Protein AF-A0A962GAP7-F1 (afdb_monomer_lite)

Radius of gyration: 50.93 Å; chains: 1; bounding box: 131×52×124 Å

pLDDT: mean 89.34, std 16.09, range [44.81, 98.75]

Foldseek 3Di:
DVVVVVVVVVVVPPPPPPDDPDDPVLVVLLVVLVVLLVVQCPPPQLVVQLVVLSVVLVVLSVCLVPPLDDPCNVVSSVSSVVSSVVSNVRSVVVVVVVVVVVVVVVVVVVVVVVVVVVVVVVVVVVVVVVVVVVVVVVVVVVVVVVVVVVVVVVVVVVVVVVVVVVVVVVVVVVD

Secondary structure (DSSP, 8-state):
-HHHHHHHHHHSTTS-------SHHHHHHHHHHHHHHHHHHH-TTHHHHTHHHHHHHHHHHHHHHHH--TTHHHHHHHHHHHHHHHHHHHHHHHHHHHHHHHHHHHHHHHHHHHHHHHHHHHHHHHHHHHHHHHHHHHHHHHHHHHHHHHHHHHHHHHHHHHHHHHHHHHHHT--

Structure (mmCIF, N/CA/C/O backbone):
data_AF-A0A962GAP7-F1
#
_entry.id   AF-A0A962GAP7-F1
#
loop_
_atom_site.group_PDB
_atom_site.id
_atom_site.type_symbol
_atom_site.label_atom_id
_atom_site.label_alt_id
_atom_site.label_comp_id
_atom_site.label_asym_id
_atom_site.label_entity_id
_atom_site.label_seq_id
_atom_site.pdbx_PDB_ins_code
_atom_site.Cartn_x
_atom_site.Cartn_y
_atom_site.Cartn_z
_atom_site.occupancy
_atom_site.B_iso_or_equiv
_atom_site.auth_seq_id
_atom_site.auth_comp_id
_atom_site.auth_asym_id
_atom_site.auth_atom_id
_atom_site.pdbx_PDB_model_num
ATOM 1 N N . MET A 1 1 ? 61.140 41.677 -18.721 1.00 50.78 1 MET A N 1
ATOM 2 C CA . MET A 1 1 ? 61.127 41.049 -20.064 1.00 50.78 1 MET A CA 1
ATOM 3 C C . MET A 1 1 ? 61.150 39.519 -20.028 1.00 50.78 1 MET A C 1
ATOM 5 O O . MET A 1 1 ? 60.368 38.924 -20.749 1.00 50.78 1 MET A O 1
ATOM 9 N N . ILE A 1 2 ? 61.923 38.862 -19.151 1.00 50.97 2 ILE A N 1
ATOM 10 C CA . ILE A 1 2 ? 61.969 37.379 -19.062 1.00 50.97 2 ILE A CA 1
ATOM 11 C C . ILE A 1 2 ? 60.639 36.749 -18.582 1.00 50.97 2 ILE A C 1
ATOM 13 O O . ILE A 1 2 ? 60.271 35.663 -19.015 1.00 50.97 2 ILE A O 1
ATOM 17 N N . ARG A 1 3 ? 59.856 37.459 -17.754 1.00 44.81 3 ARG A N 1
ATOM 18 C CA . ARG A 1 3 ? 58.553 36.975 -17.254 1.00 44.81 3 ARG A CA 1
ATOM 19 C C . ARG A 1 3 ? 57.409 37.034 -18.277 1.00 44.81 3 ARG A C 1
ATOM 21 O O . ARG A 1 3 ? 56.447 36.298 -18.116 1.00 44.81 3 ARG A O 1
ATOM 28 N N . LEU A 1 4 ? 57.515 37.855 -19.331 1.00 44.84 4 LEU A N 1
ATOM 29 C CA . LEU A 1 4 ? 56.503 37.893 -20.400 1.00 44.84 4 LEU A CA 1
ATOM 30 C C . LEU A 1 4 ? 56.688 36.748 -21.412 1.00 44.84 4 LEU A C 1
ATOM 32 O O . LEU A 1 4 ? 55.697 36.218 -21.905 1.00 44.84 4 LEU A O 1
ATOM 36 N N . CYS A 1 5 ? 57.928 36.308 -21.666 1.00 45.44 5 CYS A N 1
ATOM 37 C CA . CYS A 1 5 ? 58.191 35.172 -22.559 1.00 45.44 5 CYS A CA 1
ATOM 38 C C . CYS A 1 5 ? 57.697 33.832 -21.992 1.00 45.44 5 CYS A C 1
ATOM 40 O O . CYS A 1 5 ? 57.260 32.975 -22.752 1.00 45.44 5 CYS A O 1
ATOM 42 N N . LEU A 1 6 ? 57.719 33.655 -20.666 1.00 45.09 6 LEU A N 1
ATO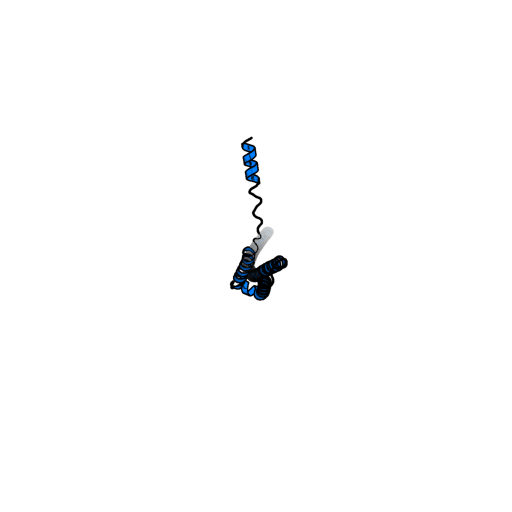M 43 C CA . LEU A 1 6 ? 57.262 32.415 -20.025 1.00 45.09 6 LEU A CA 1
ATOM 44 C C . LEU A 1 6 ? 55.735 32.253 -20.059 1.00 45.09 6 LEU A C 1
ATOM 46 O O . LEU A 1 6 ? 55.242 31.133 -20.144 1.00 45.09 6 LEU A O 1
ATOM 50 N N . ILE A 1 7 ? 54.987 33.360 -20.056 1.00 52.09 7 ILE A N 1
ATOM 51 C CA . ILE A 1 7 ? 53.519 33.334 -20.138 1.00 52.09 7 ILE A CA 1
ATOM 52 C C . ILE A 1 7 ? 53.066 33.093 -21.589 1.00 52.09 7 ILE A C 1
ATOM 54 O O . ILE A 1 7 ? 52.106 32.362 -21.817 1.00 52.09 7 ILE A O 1
ATOM 58 N N . ALA A 1 8 ? 53.802 33.617 -22.577 1.00 50.09 8 ALA A N 1
ATOM 59 C CA . ALA A 1 8 ? 53.521 33.370 -23.993 1.00 50.09 8 ALA A CA 1
ATOM 60 C C . ALA A 1 8 ? 53.791 31.911 -24.416 1.00 50.09 8 ALA A C 1
ATOM 62 O O . ALA A 1 8 ? 53.061 31.370 -25.245 1.00 50.09 8 ALA A O 1
ATOM 63 N N . LEU A 1 9 ? 54.787 31.245 -23.815 1.00 49.62 9 LEU A N 1
ATOM 64 C CA . LEU A 1 9 ? 55.091 29.838 -24.105 1.00 49.62 9 LEU A CA 1
ATOM 65 C C . LEU A 1 9 ? 54.087 28.866 -23.452 1.00 49.62 9 LEU A C 1
ATOM 67 O O . LEU A 1 9 ? 53.816 27.801 -23.999 1.00 49.62 9 LEU A O 1
ATOM 71 N N . ALA A 1 10 ? 53.492 29.247 -22.315 1.00 49.53 10 ALA A N 1
ATOM 72 C CA . ALA A 1 10 ? 52.489 28.440 -21.618 1.00 49.53 10 ALA A CA 1
ATOM 73 C C . ALA A 1 10 ? 51.099 28.480 -22.285 1.00 49.53 10 ALA A C 1
ATOM 75 O O . ALA A 1 10 ? 50.326 27.536 -22.140 1.00 49.53 10 ALA A O 1
ATOM 76 N N . LEU A 1 11 ? 50.786 29.536 -23.049 1.00 50.50 11 LEU A N 1
ATOM 77 C CA . LEU A 1 11 ? 49.492 29.677 -23.731 1.00 50.50 11 LEU A CA 1
ATOM 78 C C . LEU A 1 11 ? 49.446 28.994 -25.113 1.00 50.50 11 LEU A C 1
ATOM 80 O O . LEU A 1 11 ? 48.366 28.740 -25.635 1.00 50.50 11 LEU A O 1
ATOM 84 N N . ALA A 1 12 ? 50.601 28.673 -25.703 1.00 49.06 12 ALA A N 1
ATOM 85 C CA . ALA A 1 12 ? 50.687 28.021 -27.013 1.00 49.06 12 ALA A CA 1
ATOM 86 C C . ALA A 1 12 ? 50.563 26.483 -26.953 1.00 49.06 12 ALA A C 1
ATOM 88 O O . ALA A 1 12 ? 50.388 25.839 -27.985 1.00 49.06 12 ALA A O 1
ATOM 89 N N . ALA A 1 13 ? 50.628 25.883 -25.759 1.00 50.03 13 ALA A N 1
ATOM 90 C CA . ALA A 1 13 ? 50.618 24.428 -25.580 1.00 50.03 13 ALA A CA 1
ATOM 91 C C . ALA A 1 13 ? 49.213 23.813 -25.398 1.00 50.03 13 ALA A C 1
ATOM 93 O O . ALA A 1 13 ? 49.084 22.593 -25.350 1.00 50.03 13 ALA A O 1
ATOM 94 N N . THR A 1 14 ? 48.148 24.618 -25.318 1.00 53.94 14 THR A N 1
ATOM 95 C CA . THR A 1 14 ? 46.773 24.131 -25.079 1.00 53.94 14 THR A CA 1
ATOM 96 C C . THR A 1 14 ? 45.943 23.919 -26.351 1.00 53.94 14 THR A C 1
ATOM 98 O O . THR A 1 14 ? 44.789 23.508 -26.261 1.00 53.94 14 THR A O 1
ATOM 101 N N . LEU A 1 15 ? 46.506 24.141 -27.544 1.00 52.91 15 LEU A N 1
ATOM 102 C CA . LEU A 1 15 ? 45.757 24.128 -28.812 1.00 52.91 15 LEU A CA 1
ATOM 103 C C . LEU A 1 15 ? 45.851 22.829 -29.638 1.00 52.91 15 LEU A C 1
ATOM 105 O O . LEU A 1 15 ? 45.405 22.814 -30.781 1.00 52.91 15 LEU A O 1
ATOM 109 N N . LEU A 1 16 ? 46.384 21.725 -29.099 1.00 52.97 16 LEU A N 1
ATOM 110 C CA . LEU A 1 16 ? 46.659 20.513 -29.897 1.00 52.97 16 LEU A CA 1
ATOM 111 C C . LEU A 1 16 ? 46.041 19.204 -29.379 1.00 52.97 16 LEU A C 1
ATOM 113 O O . LEU A 1 16 ? 46.582 18.130 -29.622 1.00 52.97 16 LEU A O 1
ATOM 117 N N . VAL A 1 17 ? 44.863 19.249 -28.748 1.00 54.84 17 VAL A N 1
ATOM 118 C CA . VAL A 1 17 ? 44.051 18.031 -28.543 1.00 54.84 17 VAL A CA 1
ATOM 119 C C . VAL A 1 17 ? 42.610 18.277 -28.983 1.00 54.84 17 VAL A C 1
ATOM 121 O O . VAL A 1 17 ? 41.697 18.450 -28.186 1.00 54.84 17 VAL A O 1
ATOM 124 N N . SER A 1 18 ? 42.401 18.285 -30.297 1.00 54.81 18 SER A N 1
ATOM 125 C CA . SER A 1 18 ? 41.094 18.001 -30.895 1.00 54.81 18 SER A CA 1
ATOM 126 C C . SER A 1 18 ? 41.294 16.930 -31.965 1.00 54.81 18 SER A C 1
ATOM 128 O O . SER A 1 18 ? 41.294 17.188 -33.164 1.00 54.81 18 SER A O 1
ATOM 130 N N . GLY A 1 19 ? 41.585 15.715 -31.500 1.00 53.69 19 GLY A N 1
ATOM 131 C CA . GLY A 1 19 ? 41.480 14.508 -32.314 1.00 53.69 19 GLY A CA 1
ATOM 132 C C . GLY A 1 19 ? 40.075 13.925 -32.150 1.00 53.69 19 GLY A C 1
ATOM 133 O O . GLY A 1 19 ? 39.513 14.019 -31.055 1.00 53.69 19 GLY A O 1
ATOM 134 N N . PRO A 1 20 ? 39.475 13.323 -33.189 1.00 49.28 20 PRO A N 1
ATOM 135 C CA . PRO A 1 20 ? 38.225 12.609 -33.008 1.00 49.28 20 PRO A CA 1
ATOM 136 C C . PRO A 1 20 ? 38.487 11.456 -32.034 1.00 49.28 20 PRO A C 1
ATOM 138 O O . PRO A 1 20 ? 39.323 10.595 -32.297 1.00 49.28 20 PRO A O 1
ATOM 141 N N . ALA A 1 21 ? 37.755 11.414 -30.924 1.00 59.38 21 ALA A N 1
ATOM 142 C CA . ALA A 1 21 ? 37.635 10.221 -30.095 1.00 59.38 21 ALA A CA 1
ATOM 143 C C . ALA A 1 21 ? 36.216 9.656 -30.272 1.00 59.38 21 ALA A C 1
ATOM 145 O O . ALA A 1 21 ? 35.326 10.059 -29.525 1.00 59.38 21 ALA A O 1
ATOM 146 N N . PRO A 1 22 ? 35.939 8.786 -31.269 1.00 55.16 22 PRO A N 1
ATOM 147 C CA . PRO A 1 22 ? 34.559 8.438 -31.573 1.00 55.16 22 PRO A CA 1
ATOM 148 C C . PRO A 1 22 ? 34.284 6.931 -31.545 1.00 55.16 22 PRO A C 1
ATOM 150 O O . PRO A 1 22 ? 33.332 6.520 -32.180 1.00 55.16 22 PRO A O 1
ATOM 153 N N . ALA A 1 23 ? 35.089 6.087 -30.893 1.00 60.19 23 ALA A N 1
ATOM 154 C CA . ALA A 1 23 ? 34.828 4.637 -30.864 1.00 60.19 23 ALA A CA 1
ATOM 155 C C . ALA A 1 23 ? 34.649 4.102 -29.439 1.00 60.19 23 ALA A C 1
ATOM 157 O O . ALA A 1 23 ? 33.600 3.550 -29.129 1.00 60.19 23 ALA A O 1
ATOM 158 N N . ALA A 1 24 ? 35.616 4.350 -28.550 1.00 65.50 24 ALA A N 1
ATOM 159 C CA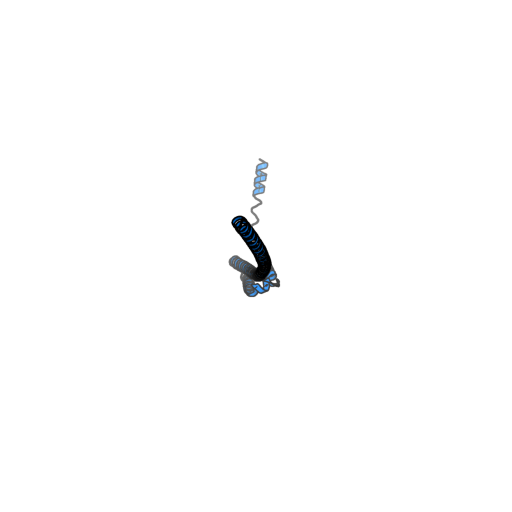 . ALA A 1 24 ? 35.568 3.847 -27.176 1.00 65.50 24 ALA A CA 1
ATOM 160 C C . ALA A 1 24 ? 34.366 4.386 -26.378 1.00 65.50 24 ALA A C 1
ATOM 162 O O . ALA A 1 24 ? 33.689 3.629 -25.697 1.00 65.50 24 ALA A O 1
ATOM 163 N N . SER A 1 25 ? 34.042 5.678 -26.502 1.00 67.75 25 SER A N 1
ATOM 164 C CA . SER A 1 25 ? 32.879 6.270 -25.822 1.00 67.75 25 SER A CA 1
ATOM 165 C C . SER A 1 25 ? 31.545 5.739 -26.346 1.00 67.75 25 SER A C 1
ATOM 167 O O . SER A 1 25 ? 30.571 5.684 -25.599 1.00 67.75 25 SER A O 1
ATOM 169 N N . LEU A 1 26 ? 31.493 5.326 -27.618 1.00 73.44 26 LEU A N 1
ATOM 170 C CA . LEU A 1 26 ? 30.253 4.855 -28.222 1.00 73.44 26 LEU A CA 1
ATOM 171 C C . LEU A 1 26 ? 29.821 3.497 -27.669 1.00 73.44 26 LEU A C 1
ATOM 173 O O . LEU A 1 26 ? 28.623 3.251 -27.523 1.00 73.44 26 LEU A O 1
ATOM 177 N N . ASP A 1 27 ? 30.799 2.643 -27.390 1.00 80.94 27 ASP A N 1
ATOM 178 C CA . ASP A 1 27 ? 30.585 1.313 -26.830 1.00 80.94 27 ASP A CA 1
ATOM 179 C C . ASP A 1 27 ? 30.201 1.407 -25.346 1.00 80.94 27 ASP A C 1
ATOM 181 O O . ASP A 1 27 ? 29.238 0.790 -24.897 1.00 80.94 27 ASP A O 1
ATOM 185 N N . VAL A 1 28 ? 30.854 2.316 -24.610 1.00 92.12 28 VAL A N 1
ATOM 186 C CA . VAL A 1 28 ? 30.604 2.548 -23.177 1.00 92.12 28 VAL A CA 1
ATOM 187 C C . VAL A 1 28 ? 29.142 2.904 -22.877 1.00 92.12 28 VAL A C 1
ATOM 189 O O . VAL A 1 28 ? 28.583 2.388 -21.908 1.00 92.12 28 VAL A O 1
ATOM 192 N N . ASP A 1 29 ? 28.494 3.758 -23.680 1.00 93.50 29 ASP A N 1
ATOM 193 C CA . ASP A 1 29 ? 27.076 4.100 -23.463 1.00 93.50 29 ASP A CA 1
ATOM 194 C C . ASP A 1 29 ? 26.156 2.889 -23.658 1.00 93.50 29 ASP A C 1
ATOM 196 O O . ASP A 1 29 ? 25.256 2.648 -22.852 1.00 93.50 29 ASP A O 1
ATOM 200 N N . HIS A 1 30 ? 26.383 2.125 -24.730 1.00 95.56 30 HIS A N 1
ATOM 201 C CA . HIS A 1 30 ? 25.583 0.947 -25.045 1.00 95.56 30 HIS A CA 1
ATOM 202 C C . HIS A 1 30 ? 25.745 -0.119 -23.956 1.00 95.56 30 HIS A C 1
ATOM 204 O O . HIS A 1 30 ? 24.754 -0.651 -23.457 1.00 95.56 30 HIS A O 1
ATOM 210 N N . GLU A 1 31 ? 26.978 -0.402 -23.532 1.00 96.38 31 GLU A N 1
ATOM 211 C CA . GLU A 1 31 ? 27.261 -1.326 -22.432 1.00 96.38 31 GLU A CA 1
ATOM 212 C C . GLU A 1 31 ? 26.659 -0.861 -21.103 1.00 96.38 31 GLU A C 1
ATOM 214 O O . GLU A 1 31 ? 26.166 -1.678 -20.324 1.00 96.38 31 GLU A O 1
ATOM 219 N N . ARG A 1 32 ? 26.690 0.446 -20.810 1.00 97.50 32 ARG A N 1
ATOM 220 C CA . ARG A 1 32 ? 26.060 1.014 -19.608 1.00 97.50 32 ARG A CA 1
ATOM 221 C C . ARG A 1 32 ? 24.558 0.740 -19.604 1.00 97.50 32 ARG A C 1
ATOM 223 O O . ARG A 1 32 ? 24.038 0.240 -18.609 1.00 97.50 32 ARG A O 1
ATOM 230 N N . LEU A 1 33 ? 23.872 1.053 -20.702 1.00 98.19 33 LEU A N 1
ATOM 231 C CA . LEU A 1 3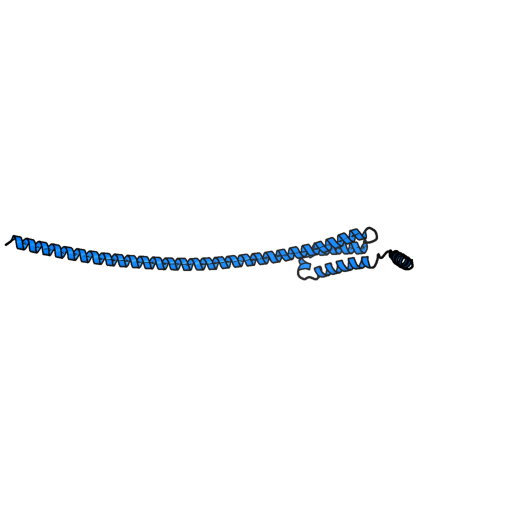3 ? 22.426 0.862 -20.810 1.00 98.19 33 LEU A CA 1
ATOM 232 C C . LEU A 1 33 ? 22.037 -0.617 -20.829 1.00 98.19 33 LEU A C 1
ATOM 234 O O . LEU A 1 33 ? 21.082 -0.995 -20.160 1.00 98.19 33 LEU A O 1
ATOM 238 N N . SER A 1 34 ? 22.818 -1.457 -21.508 1.00 98.00 34 SER A N 1
ATOM 239 C CA . SER A 1 34 ? 22.604 -2.909 -21.527 1.00 98.00 34 SER A CA 1
ATOM 240 C C . SER A 1 34 ? 22.721 -3.509 -20.127 1.00 98.00 34 SER A C 1
ATOM 242 O O . SER A 1 34 ? 21.887 -4.313 -19.728 1.00 98.00 34 SER A O 1
ATOM 244 N N . ARG A 1 35 ? 23.717 -3.079 -19.338 1.00 98.31 35 ARG A N 1
ATOM 245 C CA . ARG A 1 35 ? 23.855 -3.502 -17.935 1.00 98.31 35 ARG A CA 1
ATOM 246 C C . ARG A 1 35 ? 22.697 -3.025 -17.067 1.00 98.31 35 ARG A C 1
ATOM 248 O O . ARG A 1 35 ? 22.218 -3.793 -16.243 1.00 98.31 35 ARG A O 1
ATOM 255 N N . SER A 1 36 ? 22.243 -1.786 -17.254 1.00 98.12 36 SER A N 1
ATOM 256 C CA . SER A 1 36 ? 21.086 -1.258 -16.523 1.00 98.12 36 SER A CA 1
ATOM 257 C C . SER A 1 36 ? 19.808 -2.041 -16.834 1.00 98.12 36 SER A C 1
ATOM 259 O O . SER A 1 36 ? 19.053 -2.362 -15.919 1.00 98.12 36 SER A O 1
ATOM 261 N N . LEU A 1 37 ? 19.590 -2.397 -18.102 1.00 98.31 37 LEU A N 1
ATOM 262 C CA . LEU A 1 37 ? 18.440 -3.198 -18.504 1.00 98.31 37 LEU A CA 1
ATOM 263 C C . LEU A 1 37 ? 18.533 -4.639 -17.985 1.00 98.31 37 LEU A C 1
ATOM 265 O O . LEU A 1 37 ? 17.557 -5.151 -17.450 1.00 98.31 37 LEU A O 1
ATOM 269 N N . ALA A 1 38 ? 19.714 -5.258 -18.055 1.00 97.75 38 ALA A N 1
ATOM 270 C CA . ALA A 1 38 ? 19.946 -6.594 -17.505 1.00 97.75 38 ALA A CA 1
ATOM 271 C C . ALA A 1 38 ? 19.746 -6.636 -15.981 1.00 97.75 38 ALA A C 1
ATOM 273 O O . ALA A 1 38 ? 19.218 -7.610 -15.452 1.00 97.75 38 ALA A O 1
ATOM 274 N N . GLN A 1 39 ? 20.129 -5.570 -15.270 1.00 97.94 39 GLN A N 1
ATOM 275 C CA . GLN A 1 39 ? 19.858 -5.440 -13.840 1.00 97.94 39 GLN A CA 1
ATOM 276 C C . GLN A 1 39 ? 18.350 -5.440 -13.568 1.00 97.94 39 GLN A C 1
ATOM 278 O O . GLN A 1 39 ? 17.903 -6.176 -12.692 1.00 97.94 39 GLN A O 1
ATOM 283 N N . LEU A 1 40 ? 17.576 -4.666 -14.336 1.00 97.88 40 LEU A N 1
ATOM 284 C CA . LEU A 1 40 ? 16.118 -4.639 -14.219 1.00 97.88 40 LEU A CA 1
ATOM 285 C C . LEU A 1 40 ? 15.496 -6.011 -14.517 1.00 97.88 40 LEU A C 1
ATOM 287 O O . LEU A 1 40 ? 14.637 -6.466 -13.773 1.00 97.88 40 LEU A O 1
ATOM 291 N N . GLU A 1 41 ? 15.947 -6.682 -15.576 1.00 97.06 41 GLU A N 1
ATOM 292 C CA . GLU A 1 41 ? 15.455 -8.007 -15.969 1.00 97.06 41 GLU A CA 1
ATOM 293 C C . GLU A 1 41 ? 15.771 -9.088 -14.924 1.00 97.06 41 GLU A C 1
ATOM 295 O O . GLU A 1 41 ? 14.947 -9.962 -14.664 1.00 97.06 41 GLU A O 1
ATOM 300 N N . SER A 1 42 ? 16.946 -9.013 -14.292 1.00 96.62 42 SER A N 1
ATOM 301 C CA . SER A 1 42 ? 17.363 -9.956 -13.247 1.00 96.62 42 SER A CA 1
ATOM 302 C C . SER A 1 42 ? 16.666 -9.753 -11.898 1.00 96.62 42 SER A C 1
ATOM 304 O O . SER A 1 42 ? 16.751 -10.623 -11.028 1.00 96.62 42 SER A O 1
ATOM 306 N N . ASP A 1 43 ? 15.997 -8.616 -11.698 1.00 96.31 43 ASP A N 1
ATOM 307 C CA . ASP A 1 43 ? 15.267 -8.348 -10.467 1.00 96.31 43 ASP A CA 1
ATOM 308 C C . ASP A 1 43 ? 13.988 -9.195 -10.423 1.00 96.31 43 ASP A C 1
ATOM 310 O O . ASP A 1 43 ? 13.099 -9.070 -11.269 1.00 96.31 43 ASP A O 1
ATOM 314 N N . ALA A 1 44 ? 13.880 -10.052 -9.406 1.00 91.12 44 ALA A N 1
ATOM 315 C CA . ALA A 1 44 ? 12.785 -11.012 -9.274 1.00 91.12 44 ALA A CA 1
ATOM 316 C C . ALA A 1 44 ? 11.393 -10.363 -9.180 1.00 91.12 44 ALA A C 1
ATOM 318 O O . ALA A 1 44 ? 10.397 -11.021 -9.479 1.00 91.12 44 ALA A O 1
ATOM 319 N N . LYS A 1 45 ? 11.308 -9.099 -8.749 1.00 92.12 45 LYS A N 1
ATOM 320 C CA . LYS A 1 45 ? 10.054 -8.344 -8.692 1.00 92.12 45 LYS A CA 1
ATOM 321 C C . LYS A 1 45 ? 9.935 -7.432 -9.904 1.00 92.12 45 LYS A C 1
ATOM 323 O O . LYS A 1 45 ? 9.029 -7.602 -10.720 1.00 92.12 45 LYS A O 1
ATOM 328 N N . LEU A 1 46 ? 10.870 -6.497 -10.045 1.00 94.62 46 LEU A N 1
ATOM 329 C CA . LEU A 1 46 ? 10.784 -5.412 -11.019 1.00 94.62 46 LEU A CA 1
ATOM 330 C C . LEU A 1 46 ? 10.838 -5.917 -12.468 1.00 94.62 46 LEU A C 1
ATOM 332 O O . LEU A 1 46 ? 10.126 -5.383 -13.322 1.00 94.62 46 LEU A O 1
ATOM 336 N N . GLY A 1 47 ? 11.591 -6.987 -12.737 1.00 91.25 47 GLY A N 1
ATOM 337 C CA . GLY A 1 47 ? 11.671 -7.596 -14.065 1.00 91.25 47 GLY A CA 1
ATOM 338 C C . GLY A 1 47 ? 10.321 -8.117 -14.563 1.00 91.25 47 GLY A C 1
ATOM 339 O O . GLY A 1 47 ? 9.991 -7.991 -15.743 1.00 91.25 47 GLY A O 1
ATOM 340 N N . THR A 1 48 ? 9.482 -8.627 -13.654 1.00 92.25 48 THR A N 1
ATOM 341 C CA . THR A 1 48 ? 8.142 -9.126 -14.007 1.00 92.25 48 THR A CA 1
ATOM 342 C C . THR A 1 48 ? 7.161 -7.998 -14.316 1.00 92.25 48 THR A C 1
ATOM 344 O O . THR A 1 48 ? 6.341 -8.123 -15.226 1.00 92.25 48 THR A O 1
ATOM 347 N N . TYR A 1 49 ? 7.277 -6.870 -13.616 1.00 93.69 49 TYR A N 1
ATOM 348 C CA . TYR A 1 49 ? 6.358 -5.742 -13.752 1.00 93.69 49 TYR A CA 1
ATOM 349 C C . TYR A 1 49 ? 6.527 -4.952 -15.049 1.00 93.69 49 TYR A C 1
ATOM 351 O O . TYR A 1 49 ? 5.576 -4.324 -15.515 1.00 93.69 49 TYR A O 1
ATOM 359 N N . ALA A 1 50 ? 7.711 -4.995 -15.660 1.00 94.06 50 ALA A N 1
ATOM 360 C CA . ALA A 1 50 ? 8.019 -4.223 -16.859 1.00 94.06 50 ALA A CA 1
ATOM 361 C C . ALA A 1 50 ? 8.377 -5.075 -18.082 1.00 94.06 50 ALA A C 1
ATOM 363 O O . ALA A 1 50 ? 8.956 -4.537 -19.020 1.00 94.06 50 ALA A O 1
ATOM 364 N N . ALA A 1 51 ? 8.007 -6.360 -18.139 1.00 94.62 51 ALA A N 1
ATOM 365 C CA . ALA A 1 51 ? 8.399 -7.266 -19.231 1.00 94.62 51 ALA A CA 1
ATOM 366 C C . ALA A 1 51 ? 8.184 -6.679 -20.647 1.00 94.62 51 ALA A C 1
ATOM 368 O O . ALA A 1 51 ? 9.051 -6.780 -21.517 1.00 94.62 51 ALA A O 1
ATOM 369 N N . ALA A 1 52 ? 7.056 -5.995 -20.873 1.00 96.00 52 ALA A N 1
ATOM 370 C CA . ALA A 1 52 ? 6.770 -5.343 -22.151 1.00 96.00 52 ALA A CA 1
ATOM 371 C C . ALA A 1 52 ? 7.688 -4.140 -22.444 1.00 96.00 52 ALA A C 1
ATOM 373 O O . ALA A 1 52 ? 8.112 -3.954 -23.586 1.00 96.00 52 ALA A O 1
ATOM 374 N N . GLU A 1 53 ? 8.001 -3.316 -21.442 1.00 98.12 53 GLU A N 1
ATOM 375 C CA . GLU A 1 53 ? 8.906 -2.174 -21.615 1.00 98.12 53 GLU A CA 1
ATOM 376 C C . GLU A 1 53 ? 10.369 -2.617 -21.699 1.00 98.12 53 GLU A C 1
ATOM 378 O O . GLU A 1 53 ? 11.125 -2.036 -22.474 1.00 98.12 53 GLU A O 1
ATOM 383 N N . ILE A 1 54 ? 10.749 -3.692 -21.003 1.00 98.19 54 ILE A N 1
ATOM 384 C CA . ILE A 1 54 ? 12.062 -4.334 -21.123 1.00 98.19 54 ILE A CA 1
ATOM 385 C C . ILE A 1 54 ? 12.286 -4.788 -22.566 1.00 98.19 54 ILE A C 1
ATOM 387 O O . ILE A 1 54 ? 13.294 -4.427 -23.168 1.00 98.19 54 ILE A O 1
ATOM 391 N N . ALA A 1 55 ? 11.312 -5.472 -23.177 1.00 98.12 55 ALA A N 1
ATOM 392 C CA . ALA A 1 55 ? 11.406 -5.881 -24.579 1.00 98.12 55 ALA A CA 1
ATOM 393 C C . ALA A 1 55 ? 11.563 -4.683 -25.539 1.00 98.12 55 ALA A C 1
ATOM 395 O O . ALA A 1 55 ? 12.317 -4.745 -26.511 1.00 98.12 55 ALA A O 1
ATOM 396 N N . ARG A 1 56 ? 10.887 -3.558 -25.265 1.00 98.44 56 ARG A N 1
ATOM 397 C CA . ARG A 1 56 ? 11.020 -2.327 -26.068 1.00 98.44 56 ARG A CA 1
ATOM 398 C C . ARG A 1 56 ? 12.361 -1.626 -25.859 1.00 98.44 56 ARG A C 1
ATOM 400 O O . ARG A 1 56 ? 12.892 -1.055 -26.811 1.00 98.44 56 ARG A O 1
ATOM 407 N N . ALA A 1 57 ? 12.893 -1.643 -24.640 1.00 98.62 57 ALA A N 1
ATOM 408 C CA . ALA A 1 57 ? 14.221 -1.130 -24.329 1.00 98.62 57 ALA A CA 1
ATOM 409 C C . ALA A 1 57 ? 15.311 -1.969 -24.994 1.00 98.62 57 ALA A C 1
ATOM 411 O O . ALA A 1 57 ? 16.207 -1.399 -25.615 1.00 98.62 57 ALA A O 1
ATOM 412 N N . GLN A 1 58 ? 15.165 -3.294 -24.977 1.00 98.38 58 GLN A N 1
ATOM 413 C CA . GLN A 1 58 ? 16.062 -4.210 -25.671 1.00 98.38 58 GLN A CA 1
ATOM 414 C C . GLN A 1 58 ? 16.075 -3.929 -27.177 1.00 98.38 58 GLN A C 1
ATOM 416 O O . GLN A 1 58 ? 17.134 -3.681 -27.745 1.00 98.38 58 GLN A O 1
ATOM 421 N N . ALA A 1 59 ? 14.900 -3.816 -27.805 1.00 98.44 59 ALA A N 1
ATOM 422 C CA . ALA A 1 59 ? 14.800 -3.484 -29.226 1.00 98.44 59 ALA A CA 1
ATOM 423 C C . ALA A 1 59 ? 15.448 -2.127 -29.580 1.00 98.44 59 ALA A C 1
ATOM 425 O O . ALA A 1 59 ? 16.021 -1.963 -30.658 1.00 98.44 59 ALA A O 1
ATOM 426 N N . ALA A 1 60 ? 15.375 -1.137 -28.683 1.00 98.38 60 ALA A N 1
ATOM 427 C CA . ALA A 1 60 ? 16.024 0.157 -28.888 1.00 98.38 60 ALA A CA 1
ATOM 428 C C . ALA A 1 60 ? 17.556 0.083 -28.748 1.00 98.38 60 ALA A C 1
ATOM 430 O O . ALA A 1 60 ? 18.263 0.769 -29.490 1.00 98.38 60 ALA A O 1
ATOM 431 N N . LEU A 1 61 ? 18.069 -0.757 -27.843 1.00 98.00 61 LEU A N 1
ATOM 432 C CA . LEU A 1 61 ? 19.504 -1.029 -27.714 1.00 98.00 61 LEU A CA 1
ATOM 433 C C . LEU A 1 61 ? 20.050 -1.773 -28.931 1.00 98.00 61 LEU A C 1
ATOM 435 O O . LEU A 1 61 ? 21.079 -1.367 -29.474 1.00 98.00 61 LEU A O 1
ATOM 439 N N . ASP A 1 62 ? 19.320 -2.771 -29.423 1.00 97.88 62 ASP A N 1
ATOM 440 C CA . ASP A 1 62 ? 19.679 -3.497 -30.641 1.00 97.88 62 ASP A CA 1
ATOM 441 C C . ASP A 1 62 ? 19.733 -2.535 -31.841 1.00 97.88 62 ASP A C 1
ATOM 443 O O . ASP A 1 62 ? 20.729 -2.479 -32.567 1.00 97.88 62 ASP A O 1
ATOM 447 N N . ALA A 1 63 ? 18.734 -1.654 -31.982 1.00 97.31 63 ALA A N 1
ATOM 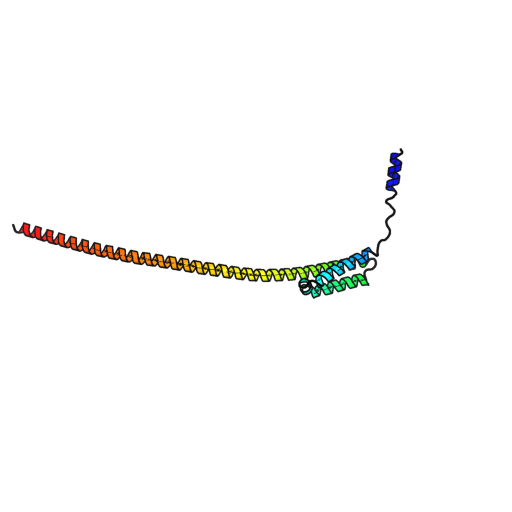448 C CA . ALA A 1 63 ? 18.728 -0.628 -33.022 1.00 97.31 63 ALA A CA 1
ATOM 449 C C . ALA A 1 63 ? 19.909 0.355 -32.904 1.00 97.31 63 ALA A C 1
ATOM 451 O O . ALA A 1 63 ? 20.493 0.737 -33.924 1.00 97.31 63 ALA A O 1
ATOM 452 N N . LEU A 1 64 ? 20.284 0.765 -31.685 1.00 96.69 64 LEU A N 1
ATOM 453 C CA . LEU A 1 64 ? 21.471 1.588 -31.434 1.00 96.69 64 LEU A CA 1
ATOM 454 C C . LEU A 1 64 ? 22.754 0.856 -31.846 1.00 96.69 64 LEU A C 1
ATOM 456 O O . LEU A 1 64 ? 23.617 1.462 -32.480 1.00 96.69 64 LEU A O 1
ATOM 460 N N . LYS A 1 65 ? 22.881 -0.430 -31.527 1.00 95.12 65 LYS A N 1
ATOM 461 C CA . LYS A 1 65 ? 24.061 -1.235 -31.860 1.00 95.12 65 LYS A CA 1
ATOM 462 C C . LYS A 1 65 ? 24.213 -1.442 -33.366 1.00 95.12 65 LYS A C 1
ATOM 464 O O . LYS A 1 65 ? 25.305 -1.279 -33.912 1.00 95.12 65 LYS A O 1
ATOM 469 N N . GLU A 1 66 ? 23.119 -1.764 -34.047 1.00 94.69 66 GLU A N 1
ATOM 470 C CA . GLU A 1 66 ? 23.118 -2.072 -35.478 1.00 94.69 66 GLU A CA 1
ATOM 471 C C . GLU A 1 66 ? 23.234 -0.812 -36.345 1.00 94.69 66 GLU A C 1
ATOM 473 O O . GLU A 1 66 ? 24.026 -0.763 -37.291 1.00 94.69 66 GLU A O 1
ATOM 478 N N . ASN A 1 67 ? 22.475 0.236 -36.003 1.00 94.31 67 ASN A N 1
ATOM 479 C CA . ASN A 1 67 ? 22.271 1.409 -36.858 1.00 94.31 67 ASN A CA 1
ATOM 480 C C . ASN A 1 67 ? 22.890 2.705 -36.300 1.00 94.31 67 ASN A C 1
ATOM 482 O O . ASN A 1 67 ? 22.857 3.750 -36.963 1.00 94.31 67 ASN A O 1
ATOM 486 N N . GLY A 1 68 ? 23.470 2.672 -35.097 1.00 89.06 68 GLY A N 1
ATOM 487 C CA . GLY A 1 68 ? 24.039 3.825 -34.395 1.00 89.06 68 GLY A CA 1
ATOM 488 C C . GLY A 1 68 ? 25.391 4.270 -34.928 1.00 89.06 68 GLY A C 1
ATOM 489 O O . GLY A 1 68 ? 26.393 4.230 -34.219 1.00 89.06 68 GLY A O 1
ATOM 490 N N . ARG A 1 69 ? 25.431 4.759 -36.169 1.00 90.31 69 ARG A N 1
ATOM 491 C CA . ARG A 1 69 ? 26.645 5.309 -36.791 1.00 90.31 69 ARG A CA 1
ATOM 492 C C . ARG A 1 69 ? 26.441 6.751 -37.249 1.00 90.31 69 ARG A C 1
ATOM 494 O O . ARG A 1 69 ? 25.343 7.157 -37.638 1.00 90.31 69 ARG A O 1
ATOM 501 N N . GLY A 1 70 ? 27.519 7.536 -37.214 1.00 89.12 70 GLY A N 1
ATOM 502 C CA . GLY A 1 70 ? 27.522 8.934 -37.652 1.00 89.12 70 GLY A CA 1
ATOM 503 C C . GLY A 1 70 ? 26.429 9.774 -36.977 1.00 89.12 70 GLY A C 1
ATOM 504 O O . GLY A 1 70 ? 26.179 9.651 -35.781 1.00 89.12 70 GLY A O 1
ATOM 505 N N . LYS A 1 71 ? 25.739 10.610 -37.761 1.00 88.81 71 LYS A N 1
ATOM 506 C CA . LYS A 1 71 ? 24.722 11.556 -37.261 1.00 88.81 71 LYS A CA 1
ATOM 507 C C . LYS A 1 71 ? 23.497 10.885 -36.621 1.00 88.81 71 LYS A C 1
ATOM 509 O O . LYS A 1 71 ? 22.854 11.498 -35.777 1.00 88.81 71 LYS A O 1
ATOM 514 N N . LYS A 1 72 ? 23.172 9.638 -36.994 1.00 92.19 72 LYS A N 1
ATOM 515 C CA . LYS A 1 72 ? 22.006 8.909 -36.455 1.00 92.19 72 LYS A CA 1
ATOM 516 C C . LYS A 1 72 ? 22.229 8.405 -35.032 1.00 92.19 72 LYS A C 1
ATOM 518 O O . LYS A 1 72 ? 21.258 8.215 -34.303 1.00 92.19 72 LYS A O 1
ATOM 523 N N . ARG A 1 73 ? 23.488 8.209 -34.620 1.00 93.88 73 ARG A N 1
ATOM 524 C CA . ARG A 1 73 ? 23.796 7.602 -33.323 1.00 93.88 73 ARG A CA 1
ATOM 525 C C . ARG A 1 73 ? 23.236 8.402 -32.154 1.00 93.88 73 ARG A C 1
ATOM 527 O O . ARG A 1 73 ? 22.649 7.803 -31.269 1.00 93.88 73 ARG A O 1
ATOM 534 N N . ALA A 1 74 ? 23.382 9.727 -32.158 1.00 93.44 74 ALA A N 1
ATOM 535 C CA . ALA A 1 74 ? 22.892 10.566 -31.062 1.00 93.44 74 ALA A CA 1
ATOM 536 C C . ALA A 1 74 ? 21.378 10.397 -30.839 1.00 93.44 74 ALA A C 1
ATOM 538 O O . ALA A 1 74 ? 20.925 10.289 -29.705 1.00 93.44 74 ALA A O 1
ATOM 539 N N . HIS A 1 75 ? 20.606 10.303 -31.925 1.00 96.06 75 HIS A N 1
ATOM 540 C CA . HIS A 1 75 ? 19.166 10.081 -31.850 1.00 96.06 75 HIS A CA 1
ATOM 541 C C . HIS A 1 75 ? 18.811 8.679 -31.332 1.00 96.06 75 HIS A C 1
ATOM 543 O O . HIS A 1 75 ? 17.956 8.550 -30.460 1.00 96.06 75 HIS A O 1
ATOM 549 N N . LEU A 1 76 ? 19.479 7.637 -31.838 1.00 97.44 76 LEU A N 1
ATOM 550 C CA . LEU A 1 76 ? 19.237 6.262 -31.389 1.00 97.44 76 LEU A CA 1
ATOM 551 C C . LEU A 1 76 ? 19.677 6.042 -29.939 1.00 97.44 76 LEU A C 1
ATOM 553 O O . LEU A 1 76 ? 18.999 5.330 -29.207 1.00 97.44 76 LEU A O 1
ATOM 557 N N . LEU A 1 77 ? 20.761 6.694 -29.513 1.00 96.94 77 LEU A N 1
ATOM 558 C CA . LEU A 1 77 ? 21.214 6.667 -28.127 1.00 96.94 77 LEU A CA 1
ATOM 559 C C . LEU A 1 77 ? 20.159 7.295 -27.223 1.00 96.94 77 LEU A C 1
ATOM 561 O O . LEU A 1 77 ? 19.730 6.658 -26.271 1.00 96.94 77 LEU A O 1
ATOM 565 N N . TYR A 1 78 ? 19.678 8.489 -27.574 1.00 97.25 78 TYR A N 1
ATOM 566 C CA . TYR A 1 78 ? 18.597 9.138 -26.838 1.00 97.25 78 TYR A CA 1
ATOM 567 C C . TYR A 1 78 ? 17.354 8.242 -26.735 1.00 97.25 78 TYR A C 1
ATOM 569 O O . TYR A 1 78 ? 16.760 8.129 -25.667 1.00 97.25 78 TYR A O 1
ATOM 577 N N . LEU A 1 79 ? 16.959 7.574 -27.824 1.00 98.25 79 LEU A N 1
ATOM 578 C CA . LEU A 1 79 ? 15.803 6.681 -27.798 1.00 98.25 79 LEU A CA 1
ATOM 579 C C . LEU A 1 79 ? 16.031 5.471 -26.880 1.00 98.25 79 LEU A C 1
ATOM 581 O O . LEU A 1 79 ? 15.136 5.129 -26.109 1.00 98.25 79 LEU A O 1
ATOM 585 N N . ALA A 1 80 ? 17.209 4.848 -26.940 1.00 98.50 80 ALA A N 1
ATOM 586 C CA . ALA A 1 80 ? 17.568 3.731 -26.073 1.00 98.50 80 ALA A CA 1
ATOM 587 C C . ALA A 1 80 ? 17.589 4.145 -24.594 1.00 98.50 80 ALA A C 1
ATOM 589 O O . ALA A 1 80 ? 16.975 3.468 -23.773 1.00 98.50 80 ALA A O 1
ATOM 590 N N . GLU A 1 81 ? 18.195 5.291 -24.267 1.00 98.38 81 GLU A N 1
ATOM 591 C CA . GLU A 1 81 ? 18.180 5.867 -22.915 1.00 98.38 81 GLU A CA 1
ATOM 592 C C . GLU A 1 81 ? 16.747 6.038 -22.411 1.00 98.38 81 GLU A C 1
ATOM 594 O O . GLU A 1 81 ? 16.393 5.520 -21.355 1.00 98.38 81 GLU A O 1
ATOM 599 N N . ARG A 1 82 ? 15.877 6.671 -23.209 1.00 98.69 82 ARG A N 1
ATOM 600 C CA . ARG A 1 82 ? 14.483 6.891 -22.805 1.00 98.69 82 ARG A CA 1
ATOM 601 C C . ARG A 1 82 ? 13.698 5.603 -22.639 1.00 98.69 82 ARG A C 1
ATOM 603 O O . ARG A 1 82 ? 12.826 5.545 -21.780 1.00 98.69 82 ARG A O 1
ATOM 610 N N . ARG A 1 83 ? 13.973 4.572 -23.437 1.00 98.56 83 ARG A N 1
ATOM 611 C CA . ARG A 1 83 ? 13.294 3.282 -23.277 1.00 98.56 83 ARG A CA 1
ATOM 612 C C . ARG A 1 83 ? 13.735 2.550 -22.016 1.00 98.56 83 ARG A C 1
ATOM 614 O O . ARG A 1 83 ? 12.875 1.997 -21.340 1.00 98.56 83 ARG A O 1
ATOM 621 N N . VAL A 1 84 ? 15.023 2.594 -21.679 1.00 98.56 84 VAL A N 1
ATOM 622 C CA . VAL A 1 84 ? 15.524 2.041 -20.413 1.00 98.56 84 VAL A CA 1
ATOM 623 C C . VAL A 1 84 ? 14.924 2.799 -19.224 1.00 98.56 84 VAL A C 1
ATOM 625 O O . VAL A 1 84 ? 14.409 2.159 -18.311 1.00 98.56 84 VAL A O 1
ATOM 628 N N . ASP A 1 85 ? 14.885 4.136 -19.268 1.00 98.62 85 ASP A N 1
ATOM 629 C CA . ASP A 1 85 ? 14.248 4.957 -18.224 1.00 98.62 85 ASP A CA 1
ATOM 630 C C . ASP A 1 85 ? 12.765 4.591 -18.029 1.00 98.62 85 ASP A C 1
ATOM 632 O O . ASP A 1 85 ? 12.299 4.440 -16.900 1.00 98.62 85 ASP A O 1
ATOM 636 N N . ILE A 1 86 ? 12.017 4.435 -19.130 1.00 98.50 86 ILE A N 1
ATOM 637 C CA . ILE A 1 86 ? 10.598 4.054 -19.094 1.00 98.50 86 ILE A CA 1
ATOM 638 C C . ILE A 1 86 ? 10.427 2.665 -18.478 1.00 98.50 86 ILE A C 1
ATOM 640 O O . ILE A 1 86 ? 9.556 2.498 -17.632 1.00 98.50 86 ILE A O 1
ATOM 644 N N . ALA A 1 87 ? 11.260 1.688 -18.848 1.00 98.50 87 ALA A N 1
ATOM 645 C CA . ALA A 1 87 ? 11.177 0.344 -18.282 1.00 98.50 87 ALA A CA 1
ATOM 646 C C . ALA A 1 87 ? 11.351 0.356 -16.754 1.00 98.50 87 ALA A C 1
ATOM 648 O O . ALA A 1 87 ? 10.546 -0.245 -16.040 1.00 98.50 87 ALA A O 1
ATOM 649 N N . TRP A 1 88 ? 12.330 1.112 -16.248 1.00 98.50 88 TRP A N 1
ATOM 650 C CA . TRP A 1 88 ? 12.525 1.308 -14.809 1.00 98.50 88 TRP A CA 1
ATOM 651 C C . TRP A 1 88 ? 11.337 1.997 -14.143 1.00 98.50 88 TRP A C 1
ATOM 653 O O . TRP A 1 88 ? 10.838 1.521 -13.123 1.00 98.50 88 TRP A O 1
ATOM 663 N N . ALA A 1 89 ? 10.863 3.103 -14.717 1.00 98.50 89 ALA A N 1
ATOM 664 C CA . ALA A 1 89 ? 9.745 3.852 -14.159 1.00 98.50 89 ALA A CA 1
ATOM 665 C C . ALA A 1 89 ? 8.469 3.001 -14.094 1.00 98.50 89 ALA A C 1
ATOM 667 O O . ALA A 1 89 ? 7.787 2.998 -13.073 1.00 98.50 89 ALA A O 1
ATOM 668 N N . THR A 1 90 ? 8.170 2.239 -15.147 1.00 98.25 90 THR A N 1
ATOM 669 C CA . THR A 1 90 ? 7.015 1.337 -15.188 1.00 98.25 90 THR A CA 1
ATOM 670 C C . THR A 1 90 ? 7.115 0.244 -14.129 1.00 98.25 90 THR A C 1
ATOM 672 O O . THR A 1 90 ? 6.144 0.026 -13.406 1.00 98.25 90 THR A O 1
ATOM 675 N N . ALA A 1 91 ? 8.280 -0.397 -13.985 1.00 98.12 91 ALA A N 1
ATOM 676 C CA . ALA A 1 91 ? 8.479 -1.407 -12.948 1.00 98.12 91 ALA A CA 1
ATOM 677 C C . ALA A 1 91 ? 8.279 -0.825 -11.542 1.00 98.12 91 ALA A C 1
ATOM 679 O O . ALA A 1 91 ? 7.612 -1.425 -10.701 1.00 98.12 91 ALA A O 1
ATOM 680 N N . GLN A 1 92 ? 8.829 0.367 -11.301 1.00 98.00 92 GLN A N 1
ATOM 681 C CA . GLN A 1 92 ? 8.769 1.018 -10.000 1.00 98.00 92 GLN A CA 1
ATOM 682 C C . GLN A 1 92 ? 7.356 1.497 -9.642 1.00 98.00 92 GLN A C 1
ATOM 684 O O . GLN A 1 92 ? 6.956 1.404 -8.482 1.00 98.00 92 GLN A O 1
ATOM 689 N N . VAL A 1 93 ? 6.592 1.994 -10.621 1.00 98.19 93 VAL A N 1
ATOM 690 C CA . VAL A 1 93 ? 5.182 2.367 -10.429 1.00 98.19 93 VAL A CA 1
ATOM 691 C C . VAL A 1 93 ? 4.363 1.145 -10.033 1.00 98.19 93 VAL A C 1
ATOM 693 O O . VAL A 1 93 ? 3.663 1.199 -9.027 1.00 98.19 93 VAL A O 1
ATOM 696 N N . ALA A 1 94 ? 4.501 0.036 -10.759 1.00 97.19 94 ALA A N 1
ATOM 697 C CA . ALA A 1 94 ? 3.784 -1.197 -10.445 1.00 97.19 94 ALA A CA 1
ATOM 698 C C . ALA A 1 94 ? 4.133 -1.736 -9.044 1.00 97.19 94 ALA A C 1
ATOM 700 O O . ALA A 1 94 ? 3.245 -2.150 -8.298 1.00 97.19 94 ALA A O 1
ATOM 701 N N . ASP A 1 95 ? 5.409 -1.677 -8.649 1.00 97.69 95 ASP A N 1
ATOM 702 C CA . ASP A 1 95 ? 5.838 -2.079 -7.306 1.00 97.69 95 ASP A CA 1
ATOM 703 C C . ASP A 1 95 ? 5.219 -1.191 -6.214 1.00 97.69 95 ASP A C 1
ATOM 705 O O . ASP A 1 95 ? 4.672 -1.695 -5.231 1.00 97.69 95 ASP A O 1
ATOM 709 N N . PHE A 1 96 ? 5.213 0.131 -6.403 1.00 98.06 96 PHE A N 1
ATOM 710 C CA . PHE A 1 96 ? 4.578 1.049 -5.454 1.00 98.06 96 PHE A CA 1
ATOM 711 C C . PHE A 1 96 ? 3.055 0.908 -5.403 1.00 98.06 96 PHE A C 1
ATOM 713 O O . PHE A 1 96 ? 2.470 1.037 -4.327 1.00 98.06 96 PHE A O 1
ATOM 720 N N . GLU A 1 97 ? 2.399 0.618 -6.525 1.00 97.88 97 GLU A N 1
ATOM 721 C CA . GLU A 1 97 ? 0.964 0.331 -6.555 1.00 97.88 97 GLU A CA 1
ATOM 722 C C . GLU A 1 97 ? 0.627 -0.934 -5.757 1.00 97.88 97 GLU A C 1
ATOM 724 O O . GLU A 1 97 ? -0.336 -0.924 -4.984 1.00 97.88 97 GLU A O 1
ATOM 729 N N . SER A 1 98 ? 1.451 -1.981 -5.870 1.00 97.06 98 SER A N 1
ATOM 730 C CA . SER A 1 98 ? 1.318 -3.195 -5.056 1.00 97.06 98 SER A CA 1
ATOM 731 C C . SER A 1 98 ? 1.470 -2.885 -3.566 1.00 97.06 98 SER A C 1
ATOM 733 O O . SER A 1 98 ? 0.599 -3.234 -2.772 1.00 97.06 98 SER A O 1
ATOM 735 N N . GLN A 1 99 ? 2.528 -2.165 -3.180 1.00 97.62 99 GLN A N 1
ATOM 736 C CA . GLN A 1 99 ? 2.761 -1.786 -1.779 1.00 97.62 99 GLN A CA 1
ATOM 737 C C . GLN A 1 99 ? 1.619 -0.926 -1.215 1.00 97.62 99 GLN A C 1
ATOM 739 O O . GLN A 1 99 ? 1.212 -1.083 -0.063 1.00 97.62 99 GLN A O 1
ATOM 744 N N . LEU A 1 100 ? 1.066 -0.022 -2.028 1.00 98.62 100 LEU A N 1
ATOM 745 C CA . LEU A 1 100 ? -0.069 0.806 -1.638 1.00 98.62 100 LEU A CA 1
ATOM 746 C C . LEU A 1 100 ? -1.338 -0.029 -1.420 1.00 98.62 100 LEU A C 1
ATOM 748 O O . LEU A 1 100 ? -2.116 0.277 -0.514 1.00 98.62 100 LEU A O 1
ATOM 752 N N . ALA A 1 101 ? -1.574 -1.050 -2.245 1.00 98.19 101 ALA A N 1
ATOM 753 C CA . ALA A 1 101 ? -2.707 -1.955 -2.083 1.00 98.19 101 ALA A CA 1
ATOM 754 C C . ALA A 1 101 ? -2.608 -2.742 -0.766 1.00 98.19 101 ALA A C 1
ATOM 756 O O . ALA A 1 101 ? -3.573 -2.758 0.004 1.00 98.19 101 ALA A O 1
ATOM 757 N N . ASP A 1 102 ? -1.427 -3.287 -0.468 1.00 98.19 102 ASP A N 1
ATOM 758 C CA . ASP A 1 102 ? -1.157 -4.013 0.777 1.00 98.19 102 ASP A 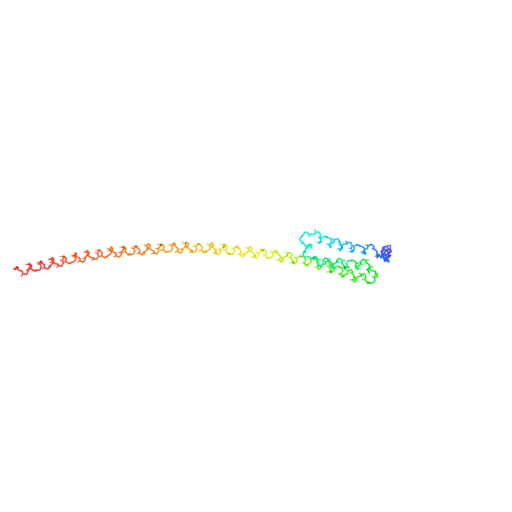CA 1
ATOM 759 C C . ASP A 1 102 ? -1.390 -3.114 2.000 1.00 98.19 102 ASP A C 1
ATOM 761 O O . ASP A 1 102 ? -2.148 -3.458 2.914 1.00 98.19 102 ASP A O 1
ATOM 765 N N . LEU A 1 103 ? -0.836 -1.897 1.977 1.00 98.75 103 LEU A N 1
ATOM 766 C CA . LEU A 1 103 ? -0.983 -0.944 3.074 1.00 98.75 103 LEU A CA 1
ATOM 767 C C . LEU A 1 103 ? -2.443 -0.510 3.283 1.00 98.75 103 LEU A C 1
ATOM 769 O O . LEU A 1 103 ? -2.896 -0.357 4.419 1.00 98.75 103 LEU A O 1
ATOM 773 N N . LYS A 1 104 ? -3.217 -0.334 2.205 1.00 98.50 104 LYS A N 1
ATOM 774 C CA . LYS A 1 104 ? -4.655 -0.020 2.298 1.00 98.50 104 LYS A CA 1
ATOM 775 C C . LYS A 1 104 ? -5.443 -1.151 2.955 1.00 98.50 104 LYS A C 1
ATOM 777 O O . LYS A 1 104 ? -6.357 -0.883 3.743 1.00 98.50 104 LYS A O 1
ATOM 782 N N . GLN A 1 105 ? -5.098 -2.400 2.654 1.00 98.56 105 GLN A N 1
ATOM 783 C CA . GLN A 1 105 ? -5.729 -3.561 3.272 1.00 98.56 105 GLN A CA 1
ATOM 784 C C . GLN A 1 105 ? -5.405 -3.636 4.770 1.00 98.56 105 GLN A C 1
ATOM 786 O O . GLN A 1 105 ? -6.313 -3.825 5.587 1.00 98.56 105 GLN A O 1
ATOM 791 N N . GLU A 1 106 ? -4.143 -3.432 5.150 1.00 98.56 106 GLU A N 1
ATOM 792 C CA . GLU A 1 106 ? -3.734 -3.377 6.557 1.00 98.56 106 GLU A CA 1
ATOM 793 C C . GLU A 1 106 ? -4.424 -2.240 7.309 1.00 98.56 106 GLU A C 1
ATOM 795 O O . GLU A 1 106 ? -4.981 -2.456 8.388 1.00 98.56 106 GLU A O 1
ATOM 800 N N . HIS A 1 107 ? -4.465 -1.047 6.716 1.00 98.62 107 HIS A N 1
ATOM 801 C CA . HIS A 1 107 ? -5.135 0.105 7.303 1.00 98.62 107 HIS A CA 1
ATOM 802 C C . HIS A 1 107 ? -6.617 -0.179 7.570 1.00 98.62 107 HIS A C 1
ATOM 804 O O . HIS A 1 107 ? -7.107 0.051 8.676 1.00 98.62 107 HIS A O 1
ATOM 810 N N . SER A 1 108 ? -7.314 -0.764 6.594 1.00 98.31 108 SER A N 1
ATOM 811 C CA . SER A 1 108 ? -8.724 -1.146 6.729 1.00 98.31 108 SER A CA 1
ATOM 812 C C . SER A 1 108 ? -8.931 -2.179 7.844 1.00 98.31 108 SER A C 1
ATOM 814 O O . SER A 1 108 ? -9.875 -2.083 8.631 1.00 98.31 108 SER A O 1
ATOM 816 N N . ARG A 1 109 ? -8.018 -3.153 7.966 1.00 98.44 109 ARG A N 1
ATOM 817 C CA . ARG A 1 109 ? -8.047 -4.156 9.040 1.00 98.44 109 ARG A CA 1
ATOM 818 C C . ARG A 1 109 ? -7.861 -3.519 10.419 1.00 98.44 109 ARG A C 1
ATOM 820 O O . ARG A 1 109 ? -8.571 -3.893 11.354 1.00 98.44 109 ARG A O 1
ATOM 827 N N . LEU A 1 110 ? -6.931 -2.575 10.550 1.00 98.62 110 LEU A N 1
ATOM 828 C CA . LEU A 1 110 ? -6.673 -1.864 11.804 1.00 98.62 110 LEU A CA 1
ATOM 829 C C . LEU A 1 110 ? -7.849 -0.972 12.203 1.00 98.62 110 LEU A C 1
ATOM 831 O O . LEU A 1 110 ? -8.259 -1.011 13.361 1.00 98.62 110 LEU A O 1
ATOM 835 N N . GLN A 1 111 ? -8.435 -0.237 11.255 1.00 98.56 111 GLN A N 1
ATOM 836 C CA . GLN A 1 111 ? -9.631 0.569 11.508 1.00 98.56 111 GLN A CA 1
ATOM 837 C C . GLN A 1 111 ? -10.790 -0.290 12.018 1.00 98.56 111 GLN A C 1
ATOM 839 O O . GLN A 1 111 ? -11.427 0.054 13.011 1.00 98.56 111 GLN A O 1
ATOM 844 N N . LEU A 1 112 ? -11.033 -1.447 11.395 1.00 98.69 112 LEU A N 1
ATOM 845 C CA . LEU A 1 112 ? -12.078 -2.362 11.846 1.00 98.69 112 LEU A CA 1
ATOM 846 C C . LEU A 1 112 ? -11.793 -2.918 13.249 1.00 98.69 112 LEU A C 1
ATOM 848 O O . LEU A 1 112 ? -12.711 -3.047 14.059 1.00 98.69 112 LEU A O 1
ATOM 852 N N . ALA A 1 113 ? -10.538 -3.252 13.554 1.00 98.50 113 ALA A N 1
ATOM 853 C CA . ALA A 1 113 ? -10.148 -3.719 14.881 1.00 98.50 113 ALA A CA 1
ATOM 854 C C . ALA A 1 113 ? -10.332 -2.630 15.953 1.00 98.50 113 ALA A C 1
ATOM 856 O O . ALA A 1 113 ? -10.857 -2.920 17.029 1.00 98.50 113 ALA A O 1
ATOM 857 N N . ALA A 1 114 ? -9.959 -1.385 15.643 1.00 98.50 114 ALA A N 1
ATOM 858 C CA . ALA A 1 114 ? -10.167 -0.235 16.518 1.00 98.50 114 ALA A CA 1
ATOM 859 C C . ALA A 1 114 ? -11.661 0.005 16.774 1.00 98.50 114 ALA A C 1
ATOM 861 O O . ALA A 1 114 ? -12.083 0.009 17.928 1.00 98.50 114 ALA A O 1
ATOM 862 N N . ALA A 1 115 ? -12.476 0.056 15.716 1.00 98.12 115 ALA A N 1
ATOM 863 C CA . ALA A 1 115 ? -13.922 0.242 15.825 1.00 98.12 115 ALA A CA 1
ATOM 864 C C . ALA A 1 115 ? -14.600 -0.861 16.658 1.00 98.12 115 ALA A C 1
ATOM 866 O O . ALA A 1 115 ? -15.507 -0.591 17.443 1.00 98.12 115 ALA A O 1
ATOM 867 N N . ARG A 1 116 ? -14.150 -2.119 16.534 1.00 98.44 116 ARG A N 1
ATOM 868 C CA . ARG A 1 116 ? -14.647 -3.226 17.370 1.00 98.44 116 ARG A CA 1
ATOM 869 C C . ARG A 1 116 ? -14.304 -3.023 18.841 1.00 98.44 116 ARG A C 1
ATOM 871 O O . ARG A 1 116 ? -15.177 -3.183 19.688 1.00 98.44 116 ARG A O 1
ATOM 878 N N . LYS A 1 117 ? -13.061 -2.643 19.140 1.00 98.62 117 LYS A N 1
ATOM 879 C CA . LYS A 1 117 ? -12.619 -2.375 20.511 1.00 98.62 117 LYS A CA 1
ATOM 880 C C . LYS A 1 117 ? -13.397 -1.213 21.134 1.00 98.62 117 LYS A C 1
ATOM 882 O O . LYS A 1 117 ? -13.827 -1.319 22.279 1.00 98.62 117 LYS A O 1
ATOM 887 N N . GLU A 1 118 ? -13.612 -0.142 20.377 1.00 98.50 118 GLU A N 1
ATOM 888 C CA . GLU A 1 118 ? -14.421 1.005 20.803 1.00 98.50 118 GLU A CA 1
ATOM 889 C C . GLU A 1 118 ? -15.877 0.601 21.060 1.00 98.50 118 GLU A C 1
ATOM 891 O O . GLU A 1 118 ? -16.430 0.932 22.106 1.00 98.50 118 GLU A O 1
ATOM 896 N N . ALA A 1 119 ? -16.485 -0.188 20.169 1.00 98.62 119 ALA A N 1
ATOM 897 C CA . ALA A 1 119 ? -17.845 -0.689 20.359 1.00 98.62 119 ALA A CA 1
ATOM 898 C C . ALA A 1 119 ? -17.971 -1.604 21.590 1.00 98.62 119 ALA A C 1
ATOM 900 O O . ALA A 1 119 ? -18.968 -1.539 22.308 1.00 98.62 119 ALA A O 1
ATOM 901 N N . GLU A 1 120 ? -16.976 -2.453 21.860 1.00 98.44 120 GLU A N 1
ATOM 902 C CA . GLU A 1 120 ? -16.931 -3.270 23.077 1.00 98.44 120 GLU A CA 1
ATOM 903 C C . GLU A 1 120 ? -16.807 -2.416 24.339 1.00 98.44 120 GLU A C 1
ATOM 905 O O . GLU A 1 120 ? -17.498 -2.678 25.324 1.00 98.44 120 GLU A O 1
ATOM 910 N N . GLN A 1 121 ? -15.955 -1.390 24.320 1.00 98.56 121 GLN A N 1
ATOM 911 C CA . GLN A 1 121 ? -15.799 -0.476 25.445 1.00 98.56 121 GLN A CA 1
ATOM 912 C C . GLN A 1 121 ? -17.092 0.308 25.707 1.00 98.56 121 GLN A C 1
ATOM 914 O O . GLN A 1 121 ? -17.572 0.311 26.838 1.00 98.56 121 GLN A O 1
ATOM 919 N N . ALA A 1 122 ? -17.711 0.870 24.667 1.00 98.38 122 ALA A N 1
ATOM 920 C CA . ALA A 1 122 ? -18.973 1.596 24.783 1.00 98.38 122 ALA A CA 1
ATOM 921 C C . ALA A 1 122 ? -20.107 0.714 25.333 1.00 98.38 122 ALA A C 1
ATOM 923 O O . ALA A 1 122 ? -20.920 1.172 26.133 1.00 98.38 122 ALA A O 1
ATOM 924 N N . ARG A 1 123 ? -20.149 -0.575 24.958 1.00 98.31 123 ARG A N 1
ATOM 925 C CA . ARG A 1 123 ? -21.099 -1.540 25.540 1.00 98.31 123 ARG A CA 1
ATOM 926 C C . ARG A 1 123 ? -20.863 -1.736 27.034 1.00 98.31 123 ARG A C 1
ATOM 928 O O . ARG A 1 123 ? -21.815 -1.660 27.799 1.00 98.31 123 ARG A O 1
ATOM 935 N N . ARG A 1 124 ? -19.607 -1.925 27.455 1.00 98.50 124 ARG A N 1
ATOM 936 C CA . ARG A 1 124 ? -19.264 -2.067 28.881 1.00 98.50 124 ARG A CA 1
ATOM 937 C C . ARG A 1 124 ? -19.633 -0.816 29.677 1.00 98.50 124 ARG A C 1
ATOM 939 O O . ARG A 1 124 ? -20.178 -0.938 30.768 1.00 98.50 124 ARG A O 1
ATOM 946 N N . GLU A 1 125 ? -19.365 0.369 29.136 1.00 98.44 125 GLU A N 1
ATOM 947 C CA . GLU A 1 125 ? -19.732 1.643 29.765 1.00 98.44 125 GLU A CA 1
ATOM 948 C C . GLU A 1 125 ? -21.258 1.799 29.875 1.00 98.44 125 GLU A C 1
ATOM 950 O O . GLU A 1 125 ? -21.762 2.174 30.933 1.00 98.44 125 GLU A O 1
ATOM 955 N N . LEU A 1 126 ? -22.010 1.438 28.830 1.00 98.69 126 LEU A N 1
ATOM 956 C CA . LEU A 1 126 ? -23.475 1.446 28.856 1.00 98.69 126 LEU A CA 1
ATOM 957 C C . LEU A 1 126 ? -24.039 0.465 29.894 1.00 98.69 126 LEU A C 1
ATOM 959 O O . LEU A 1 126 ? -24.974 0.806 30.619 1.00 98.69 126 LEU A O 1
ATOM 963 N N . ASP A 1 127 ? -23.476 -0.739 29.987 1.00 98.31 127 ASP A N 1
ATOM 964 C CA . ASP A 1 127 ? -23.902 -1.746 30.961 1.00 98.31 127 ASP A CA 1
ATOM 965 C C . ASP A 1 127 ? -23.631 -1.279 32.401 1.00 98.31 127 ASP A C 1
ATOM 967 O O . ASP A 1 127 ? -24.490 -1.425 33.273 1.00 98.31 127 ASP A O 1
ATOM 971 N N . GLN A 1 128 ? -22.491 -0.622 32.646 1.00 98.50 128 GLN A N 1
ATOM 972 C CA . GLN A 1 128 ? -22.198 0.014 33.936 1.00 98.50 128 GLN A CA 1
ATOM 973 C C . GLN A 1 128 ? -23.201 1.124 34.267 1.00 98.50 128 GLN A C 1
ATOM 975 O O . GLN A 1 128 ? -23.708 1.182 35.387 1.00 98.50 128 GLN A O 1
ATOM 980 N N . GLN A 1 129 ? -23.523 1.990 33.304 1.00 98.50 129 GLN A N 1
ATOM 981 C CA . GLN A 1 129 ? -24.504 3.061 33.503 1.00 98.50 129 GLN A CA 1
ATOM 982 C C . GLN A 1 129 ? -25.896 2.508 33.823 1.00 98.50 129 GLN A C 1
ATOM 984 O O . GLN A 1 129 ? -26.565 3.024 34.719 1.00 98.50 129 GLN A O 1
ATOM 989 N N . ARG A 1 130 ? -26.320 1.441 33.137 1.00 98.38 130 ARG A N 1
ATOM 990 C CA . ARG A 1 130 ? -27.591 0.753 33.407 1.00 98.38 130 ARG A CA 1
ATOM 991 C C . ARG A 1 130 ? -27.634 0.166 34.809 1.00 98.38 130 ARG A C 1
ATOM 993 O O . ARG A 1 130 ? -28.621 0.375 35.507 1.00 98.38 130 ARG A O 1
ATOM 1000 N N . LEU A 1 131 ? -26.563 -0.503 35.235 1.00 98.44 131 LEU A N 1
ATOM 1001 C CA . LEU A 1 131 ? -26.462 -1.046 36.587 1.00 98.44 131 LEU A CA 1
ATOM 1002 C C . LEU A 1 131 ? -26.579 0.063 37.641 1.00 98.44 131 LEU A C 1
ATOM 1004 O O . LEU A 1 131 ? -27.358 -0.057 38.580 1.00 98.44 131 LEU A O 1
ATOM 1008 N N . MET A 1 132 ? -25.861 1.174 37.462 1.00 98.31 132 MET A N 1
ATOM 1009 C CA . MET A 1 132 ? -25.933 2.312 38.385 1.00 98.31 132 MET A CA 1
ATOM 1010 C C . MET A 1 132 ? -27.322 2.958 38.408 1.00 98.31 132 MET A C 1
ATOM 1012 O O . MET A 1 132 ? -27.788 3.375 39.466 1.00 98.31 132 MET A O 1
ATOM 1016 N N . ALA A 1 133 ? -27.994 3.043 37.259 1.00 98.25 133 ALA A N 1
ATOM 1017 C CA . ALA A 1 133 ? -29.359 3.550 37.183 1.00 98.25 133 ALA A CA 1
ATOM 1018 C C . ALA A 1 133 ? -30.349 2.634 37.918 1.00 98.25 133 ALA A C 1
ATOM 1020 O O . ALA A 1 133 ? -31.201 3.138 38.645 1.00 98.25 133 ALA A O 1
ATOM 1021 N N . GLN A 1 134 ? -30.204 1.312 37.777 1.00 98.31 134 GLN A N 1
ATOM 1022 C CA . GLN A 1 134 ? -31.032 0.340 38.490 1.00 98.31 134 GLN A CA 1
ATOM 1023 C C . GLN A 1 134 ? -30.832 0.438 40.006 1.00 98.31 134 GLN A C 1
ATOM 1025 O O . GLN A 1 134 ? -31.814 0.540 40.732 1.00 98.31 134 GLN A O 1
ATOM 1030 N N . ILE A 1 135 ? -29.581 0.492 40.477 1.00 98.38 135 ILE A N 1
ATOM 1031 C CA . ILE A 1 135 ? -29.275 0.645 41.909 1.00 98.38 135 ILE A CA 1
ATOM 1032 C C . ILE A 1 135 ? -29.933 1.912 42.469 1.00 98.38 135 ILE A C 1
ATOM 1034 O O . ILE A 1 135 ? -30.610 1.853 43.488 1.00 98.38 135 ILE A O 1
ATOM 1038 N N . ARG A 1 136 ? -29.802 3.049 41.773 1.00 98.06 136 ARG A N 1
ATOM 1039 C CA . ARG A 1 136 ? -30.430 4.310 42.203 1.00 98.06 136 ARG A CA 1
ATOM 1040 C C . ARG A 1 136 ? -31.956 4.235 42.235 1.00 98.06 136 ARG A C 1
ATOM 1042 O O . ARG A 1 136 ? -32.563 4.858 43.098 1.00 98.06 136 ARG A O 1
ATOM 1049 N N . ALA A 1 137 ? -32.572 3.518 41.294 1.00 98.19 137 ALA A N 1
ATOM 1050 C CA . ALA A 1 137 ? -34.017 3.319 41.284 1.00 98.19 137 ALA A CA 1
ATOM 1051 C C . ALA A 1 137 ? -34.467 2.471 42.484 1.00 98.19 137 ALA A C 1
ATOM 1053 O O . ALA A 1 137 ? -35.374 2.880 43.202 1.00 98.19 137 ALA A O 1
ATOM 1054 N N . GLU A 1 138 ? -33.779 1.358 42.757 1.00 98.12 138 GLU A N 1
ATOM 1055 C CA . GLU A 1 138 ? -34.059 0.499 43.915 1.00 98.12 138 GLU A CA 1
ATOM 1056 C C . GLU A 1 138 ? -33.855 1.244 45.248 1.00 98.12 138 GLU A C 1
ATOM 1058 O O . GLU A 1 138 ? -34.662 1.114 46.167 1.00 98.12 138 GLU A O 1
ATOM 1063 N N . GLU A 1 139 ? -32.805 2.061 45.367 1.00 97.81 139 GLU A N 1
ATOM 1064 C CA . GLU A 1 139 ? -32.568 2.901 46.550 1.00 97.81 139 GLU A CA 1
ATOM 1065 C C . GLU A 1 139 ? -33.661 3.963 46.735 1.00 97.81 139 GLU A C 1
ATOM 1067 O O . GLU A 1 139 ? -34.110 4.193 47.859 1.00 97.81 139 GLU A O 1
ATOM 1072 N N . ALA A 1 140 ? -34.125 4.585 45.647 1.00 97.69 140 ALA A N 1
ATOM 1073 C CA . ALA A 1 140 ? -35.216 5.553 45.695 1.00 97.69 140 ALA A CA 1
ATOM 1074 C C . ALA A 1 140 ? -36.550 4.901 46.097 1.00 97.69 140 ALA A C 1
ATOM 1076 O O . ALA A 1 140 ? -37.297 5.487 46.881 1.00 97.69 140 ALA A O 1
ATOM 1077 N N . GLU A 1 141 ? -36.837 3.692 45.604 1.00 97.62 141 GLU A N 1
ATOM 1078 C CA . GLU A 1 141 ? -38.016 2.915 46.002 1.00 97.62 141 GLU A CA 1
ATOM 1079 C C . GLU A 1 141 ? -37.979 2.565 47.493 1.00 97.62 141 GLU A C 1
ATOM 1081 O O . GLU A 1 141 ? -38.961 2.804 48.196 1.00 97.62 141 GLU A O 1
ATOM 1086 N N . ARG A 1 142 ? -36.831 2.095 48.005 1.00 97.50 142 ARG A N 1
ATOM 1087 C CA . ARG A 1 142 ? -36.654 1.818 49.442 1.00 97.50 142 ARG A CA 1
ATOM 1088 C C . ARG A 1 142 ? -36.853 3.068 50.295 1.00 97.50 142 ARG A C 1
ATOM 1090 O O . ARG A 1 142 ? -37.601 3.029 51.266 1.00 97.50 142 ARG A O 1
ATOM 1097 N N . ALA A 1 143 ? -36.242 4.189 49.910 1.00 97.56 143 ALA A N 1
ATOM 1098 C CA . ALA A 1 143 ? -36.400 5.451 50.629 1.00 97.56 143 ALA A CA 1
ATOM 1099 C C . ALA A 1 143 ? -37.860 5.943 50.626 1.00 97.56 143 ALA A C 1
ATOM 1101 O O . ALA A 1 143 ? -38.345 6.467 51.630 1.00 97.56 143 ALA A O 1
ATOM 1102 N N . ALA A 1 144 ? -38.580 5.760 49.515 1.00 97.25 144 ALA A N 1
ATOM 1103 C CA . ALA A 1 144 ? -39.996 6.103 49.422 1.00 97.25 144 ALA A CA 1
ATOM 1104 C C . ALA A 1 144 ? -40.873 5.200 50.306 1.00 97.25 144 ALA A C 1
ATOM 1106 O O . ALA A 1 144 ? -41.806 5.692 50.943 1.00 97.25 144 ALA A O 1
ATOM 1107 N N . GLU A 1 145 ? -40.576 3.900 50.372 1.00 97.25 145 GLU A N 1
ATOM 1108 C CA . GLU A 1 145 ? -41.276 2.958 51.248 1.00 97.25 145 GLU A CA 1
ATOM 1109 C C . GLU A 1 145 ? -41.049 3.290 52.729 1.00 97.25 145 GLU A C 1
ATOM 1111 O O . GLU A 1 145 ? -42.014 3.388 53.490 1.00 97.25 145 GLU A O 1
ATOM 1116 N N . GLU A 1 146 ? -39.805 3.566 53.127 1.00 96.94 146 GLU A N 1
ATOM 1117 C CA . GLU A 1 146 ? -39.467 4.007 54.485 1.00 96.94 146 GLU A CA 1
ATOM 1118 C C . GLU A 1 146 ? -40.190 5.308 54.860 1.00 96.94 146 GLU A C 1
ATOM 1120 O O . GLU A 1 146 ? -40.796 5.395 55.931 1.00 96.94 146 GLU A O 1
ATOM 1125 N N . ALA A 1 147 ? -40.193 6.301 53.965 1.00 96.75 147 ALA A N 1
ATOM 1126 C CA . ALA A 1 147 ? -40.910 7.556 54.178 1.00 96.75 147 ALA A CA 1
ATOM 1127 C C . ALA A 1 147 ? -42.426 7.337 54.317 1.00 96.75 147 ALA A C 1
ATOM 1129 O O . ALA A 1 147 ? -43.071 7.985 55.146 1.00 96.75 147 ALA A O 1
ATOM 1130 N N . ARG A 1 148 ? -43.004 6.403 53.546 1.00 96.44 148 ARG A N 1
ATOM 1131 C CA . ARG A 1 148 ? -44.429 6.057 53.644 1.00 96.44 148 ARG A CA 1
ATOM 1132 C C . ARG A 1 148 ? -44.756 5.429 54.996 1.00 96.44 148 ARG A C 1
ATOM 1134 O O . ARG A 1 148 ? -45.696 5.876 55.647 1.00 96.44 148 ARG A O 1
ATOM 1141 N N . LEU A 1 149 ? -43.957 4.460 55.446 1.00 96.44 149 LEU A N 1
ATOM 1142 C CA . LEU A 1 149 ? -44.129 3.815 56.752 1.00 96.44 149 LEU A CA 1
ATOM 1143 C C . LEU A 1 149 ? -44.007 4.822 57.905 1.00 96.44 149 LEU A C 1
ATOM 1145 O O . LEU A 1 149 ? -44.826 4.811 58.823 1.00 96.44 149 LEU A O 1
ATOM 1149 N N . GLN A 1 150 ? -43.031 5.733 57.847 1.00 95.75 150 GLN A N 1
ATOM 1150 C CA . GLN A 1 150 ? -42.886 6.798 58.846 1.00 95.75 150 GLN A CA 1
ATOM 1151 C C . GLN A 1 150 ? -44.086 7.753 58.846 1.00 95.75 150 GLN A C 1
ATOM 1153 O O . GLN A 1 150 ? -44.598 8.099 59.911 1.00 95.75 150 GLN A O 1
ATOM 1158 N N . GLY A 1 151 ? -44.571 8.156 57.668 1.00 95.38 151 GLY A N 1
ATOM 1159 C CA . GLY A 1 151 ? -45.761 8.999 57.542 1.00 95.38 151 GLY A CA 1
ATOM 1160 C C . GLY A 1 151 ? -47.028 8.327 58.086 1.00 95.38 151 GLY A C 1
ATOM 1161 O O . GLY A 1 151 ? -47.826 8.973 58.769 1.00 95.38 151 GLY A O 1
ATOM 1162 N N . GLU A 1 152 ? -47.200 7.025 57.843 1.00 95.50 152 GLU A N 1
ATOM 1163 C CA . GLU A 1 152 ? -48.296 6.222 58.401 1.00 95.50 152 GLU A CA 1
ATOM 1164 C C . GLU A 1 152 ? -48.226 6.161 59.935 1.00 95.50 152 GLU A C 1
ATOM 1166 O O . GLU A 1 152 ? -49.234 6.412 60.599 1.00 95.50 152 GLU A O 1
ATOM 1171 N N . GLN A 1 153 ? -47.040 5.918 60.505 1.00 95.12 153 GLN A N 1
ATOM 1172 C CA . GLN A 1 153 ? -46.822 5.914 61.958 1.00 95.12 153 GLN A CA 1
ATOM 1173 C C . GLN A 1 153 ? -47.118 7.278 62.595 1.00 95.12 153 GLN A C 1
ATOM 1175 O O . GLN A 1 153 ? -47.833 7.347 63.593 1.00 95.12 153 GLN A O 1
ATOM 1180 N N . GLN A 1 154 ? -46.624 8.371 62.004 1.00 94.56 154 GLN A N 1
ATOM 1181 C CA . GLN A 1 154 ? -46.895 9.731 62.486 1.00 94.56 154 GLN A CA 1
ATOM 1182 C C . GLN A 1 154 ? -48.387 10.069 62.418 1.00 94.56 154 GLN A C 1
ATOM 1184 O O . GLN A 1 154 ? -48.940 10.655 63.347 1.00 94.56 154 GLN A O 1
ATOM 1189 N N . THR A 1 155 ? -49.061 9.664 61.339 1.00 94.25 155 THR A N 1
ATOM 1190 C CA . THR A 1 155 ? -50.506 9.872 61.185 1.00 94.25 155 THR A CA 1
ATOM 1191 C C . THR A 1 155 ? -51.298 9.075 62.223 1.00 94.25 155 THR A C 1
ATOM 1193 O O . THR A 1 155 ? -52.280 9.587 62.761 1.00 94.25 155 THR A O 1
ATOM 1196 N N . ALA A 1 156 ? -50.892 7.837 62.520 1.00 94.12 156 ALA A N 1
ATOM 1197 C CA . ALA A 1 156 ? -51.514 7.019 63.558 1.00 94.12 156 ALA A CA 1
ATOM 1198 C C . ALA A 1 156 ? -51.338 7.647 64.951 1.00 94.12 156 ALA A C 1
ATOM 1200 O O . ALA A 1 156 ? -52.331 7.844 65.648 1.00 94.12 156 ALA A O 1
ATOM 1201 N N . ALA A 1 157 ? -50.116 8.059 65.302 1.00 94.19 157 ALA A N 1
ATOM 1202 C CA . ALA A 1 157 ? -49.829 8.737 66.566 1.00 94.19 157 ALA A CA 1
ATOM 1203 C C . ALA A 1 157 ? -50.651 10.029 66.731 1.00 94.19 157 ALA A C 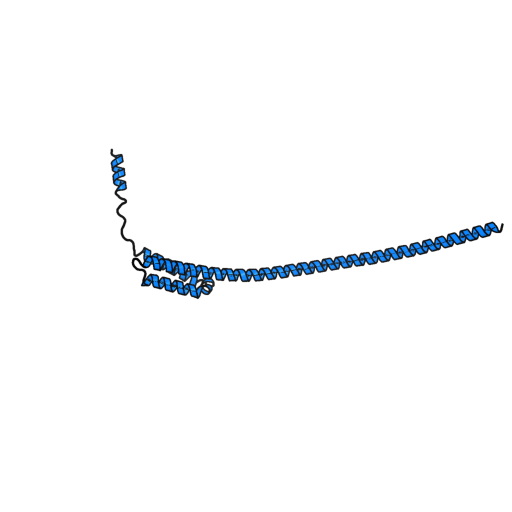1
ATOM 1205 O O . ALA A 1 157 ? -51.309 10.220 67.750 1.00 94.19 157 ALA A O 1
ATOM 1206 N N . ALA A 1 158 ? -50.715 10.871 65.693 1.00 93.31 158 ALA A N 1
ATOM 1207 C CA . ALA A 1 158 ? -51.508 12.100 65.726 1.00 93.31 158 ALA A CA 1
ATOM 1208 C C . ALA A 1 158 ? -53.015 11.839 65.921 1.00 93.31 158 ALA A C 1
ATOM 1210 O O . ALA A 1 158 ? -53.708 12.631 66.561 1.00 93.31 158 ALA A O 1
ATOM 1211 N N . ARG A 1 159 ? -53.546 10.731 65.380 1.00 94.50 159 ARG A N 1
ATOM 1212 C CA . ARG A 1 159 ? -54.945 10.326 65.607 1.00 94.50 159 ARG A CA 1
ATOM 1213 C C . ARG A 1 159 ? -55.174 9.877 67.044 1.00 94.50 159 ARG A C 1
ATOM 1215 O O . ARG A 1 159 ? -56.161 10.301 67.637 1.00 94.50 159 ARG A O 1
ATOM 1222 N N . GLU A 1 160 ? -54.276 9.069 67.601 1.00 94.44 160 GLU A N 1
ATOM 1223 C CA . GLU A 1 160 ? -54.363 8.632 68.998 1.00 94.44 160 GLU A CA 1
ATOM 1224 C C . GLU A 1 160 ? -54.303 9.821 69.965 1.00 94.44 160 GLU A C 1
ATOM 1226 O O . GLU A 1 160 ? -55.147 9.928 70.855 1.00 94.44 160 GLU A O 1
ATOM 1231 N N . GLU A 1 161 ? -53.373 10.755 69.756 1.00 93.56 161 GLU A N 1
ATOM 1232 C CA . GLU A 1 161 ? -53.278 11.990 70.542 1.00 93.56 161 GLU A CA 1
ATOM 1233 C C . GLU A 1 161 ? -54.554 12.837 70.429 1.00 93.56 161 GLU A C 1
ATOM 1235 O O . GLU A 1 161 ? -55.092 13.299 71.439 1.00 93.56 161 GLU A O 1
ATOM 1240 N N . ALA A 1 162 ? -55.095 13.001 69.216 1.00 92.75 162 ALA A N 1
ATOM 1241 C CA . ALA A 1 162 ? -56.337 13.738 68.999 1.00 92.75 162 ALA A CA 1
ATOM 1242 C C . ALA A 1 162 ? -57.545 13.073 69.682 1.00 92.75 162 ALA A C 1
ATOM 1244 O O . ALA A 1 162 ? -58.402 13.766 70.235 1.00 92.75 162 ALA A O 1
ATOM 1245 N N . GLU A 1 163 ? -57.633 11.742 69.668 1.00 93.81 163 GLU A N 1
ATOM 1246 C CA . GLU A 1 163 ? -58.669 11.006 70.394 1.00 93.81 163 GLU A CA 1
ATOM 1247 C C . GLU A 1 163 ? -58.531 11.155 71.909 1.00 93.81 163 GLU A C 1
ATOM 1249 O O . GLU A 1 163 ? -59.533 11.368 72.590 1.00 93.81 163 GLU A O 1
ATOM 1254 N N . GLN A 1 164 ? -57.314 11.063 72.450 1.00 92.31 164 GLN A N 1
ATOM 1255 C CA . GLN A 1 164 ? -57.064 11.272 73.878 1.00 92.31 164 GLN A CA 1
ATOM 1256 C C . GLN A 1 164 ? -57.458 12.687 74.309 1.00 92.31 164 GLN A C 1
ATOM 1258 O O . GLN A 1 164 ? -58.164 12.846 75.305 1.00 92.31 164 GLN A O 1
ATOM 1263 N N . ALA A 1 165 ? -57.081 13.705 73.530 1.00 91.06 165 ALA A N 1
ATOM 1264 C CA . ALA A 1 165 ? -57.463 15.089 73.788 1.00 91.06 165 ALA A CA 1
ATOM 1265 C C . ALA A 1 165 ? -58.990 15.277 73.794 1.00 91.06 165 ALA A C 1
ATOM 1267 O O . ALA A 1 165 ? -59.519 15.957 74.674 1.00 91.06 165 ALA A O 1
ATOM 1268 N N . ARG A 1 166 ? -59.715 14.631 72.867 1.00 91.81 166 ARG A N 1
ATOM 1269 C CA . ARG A 1 166 ? -61.190 14.637 72.859 1.00 91.81 166 ARG A CA 1
ATOM 1270 C C . ARG A 1 166 ? -61.775 13.991 74.112 1.00 91.81 166 ARG A C 1
ATOM 1272 O O . ARG A 1 166 ? -62.625 14.598 74.748 1.00 91.81 166 ARG A O 1
ATOM 1279 N N . ARG A 1 167 ? -61.279 12.813 74.512 1.00 91.00 167 ARG A N 1
ATOM 1280 C CA . ARG A 1 167 ? -61.749 12.123 75.730 1.00 91.00 167 ARG A CA 1
ATOM 1281 C C . ARG A 1 167 ? -61.551 12.973 76.987 1.00 91.00 167 ARG A C 1
ATOM 1283 O O . ARG A 1 167 ? -62.424 12.990 77.846 1.00 91.00 167 ARG A O 1
ATOM 1290 N N . LEU A 1 168 ? -60.419 13.673 77.094 1.00 90.44 168 LEU A N 1
ATOM 1291 C CA . LEU A 1 168 ? -60.152 14.585 78.210 1.00 90.44 168 LEU A CA 1
ATOM 1292 C C . LEU A 1 168 ? -61.107 15.785 78.207 1.00 90.44 168 LEU A C 1
ATOM 1294 O O . LEU A 1 168 ? -61.624 16.143 79.261 1.00 90.44 168 LEU A O 1
ATOM 1298 N N . ALA A 1 169 ? -61.369 16.377 77.040 1.00 88.69 169 ALA A N 1
ATOM 1299 C CA . ALA A 1 169 ? -62.321 17.479 76.911 1.00 88.69 169 ALA A CA 1
ATOM 1300 C C . ALA A 1 169 ? -63.756 17.054 77.276 1.00 88.69 169 ALA A C 1
ATOM 1302 O O . ALA A 1 169 ? -64.437 17.772 78.005 1.00 88.69 169 ALA A O 1
ATOM 1303 N N . ASP A 1 170 ? -64.194 15.872 76.832 1.00 90.06 170 ASP A N 1
ATOM 1304 C CA . ASP A 1 170 ? -65.515 15.326 77.165 1.00 90.06 170 ASP A CA 1
ATOM 1305 C C . ASP A 1 170 ? -65.651 15.036 78.670 1.00 90.06 170 ASP A C 1
ATOM 1307 O O . ASP A 1 170 ? -66.698 15.307 79.256 1.00 90.06 170 ASP A O 1
ATOM 1311 N N . ALA A 1 171 ? -64.592 14.531 79.314 1.00 83.62 171 ALA A N 1
ATOM 1312 C CA . ALA A 1 171 ? -64.568 14.302 80.759 1.00 83.62 171 ALA A CA 1
ATOM 1313 C C . ALA A 1 171 ? -64.654 15.612 81.563 1.00 83.62 171 ALA A C 1
ATOM 1315 O O . ALA A 1 171 ? -65.382 15.672 82.548 1.00 83.62 171 ALA A O 1
ATOM 1316 N N . GLN A 1 172 ? -63.970 16.674 81.121 1.00 81.50 172 GLN A N 1
ATOM 1317 C CA . GLN A 1 172 ? -64.049 17.999 81.752 1.00 81.50 172 GLN A CA 1
ATOM 1318 C C . GLN A 1 172 ? -65.415 18.677 81.587 1.00 81.50 172 GLN A C 1
ATOM 1320 O O . GLN A 1 172 ? -65.762 19.537 82.386 1.00 81.50 172 GLN A O 1
ATOM 1325 N N . ALA A 1 173 ? -66.191 18.316 80.563 1.00 77.88 173 ALA A N 1
ATOM 1326 C CA . ALA A 1 173 ? -67.529 18.862 80.342 1.00 77.88 173 ALA A CA 1
ATOM 1327 C C . ALA A 1 173 ? -68.625 18.178 81.188 1.00 77.88 173 ALA A C 1
ATOM 1329 O O . ALA A 1 173 ? -69.769 18.635 81.175 1.00 77.88 173 ALA A O 1
ATOM 1330 N N . GLN A 1 174 ? -68.305 17.070 81.867 1.00 70.50 174 GLN A N 1
ATOM 1331 C CA . GLN A 1 174 ? -69.233 16.303 82.709 1.00 70.50 174 GLN A CA 1
ATOM 1332 C C . GLN A 1 174 ? -69.060 16.556 84.220 1.00 70.50 174 GLN A C 1
ATOM 1334 O O . GLN A 1 174 ? -69.875 16.051 84.995 1.00 70.50 174 GLN A O 1
ATOM 1339 N N . GLU A 1 175 ? -68.045 17.326 84.629 1.00 51.84 175 GLU A N 1
ATOM 1340 C CA . GLU A 1 175 ? -67.922 17.919 85.977 1.00 51.84 175 GLU A CA 1
ATOM 1341 C C . GLU A 1 175 ? -68.652 19.268 86.067 1.00 51.84 175 GLU A C 1
ATOM 1343 O O . GLU A 1 175 ? -69.250 19.533 87.137 1.00 51.84 175 GLU A O 1
#

Sequence (175 aa):
MIRLCLIALALAATLLVSGPAPAASLDVDHERLSRSLAQLESDAKLGTYAAAEIARAQAALDALKENGRGKKRAHLLYLAERRVDIAWATAQVADFESQLADLKQEHSRLQLAAARKEAEQARRELDQQRLMAQIRAEEAERAAEEARLQGEQQTAAAREEAEQARRLADAQAQE